Protein AF-A0A2J4PKX4-F1 (afdb_monomer_lite)

Sequence (95 aa):
MSKLNPILAGSAQSIDAYQQAIAQTSQAVAQWLQQPEMYQGKSVDELRERITLDFNEQGLGNQAAIERAIEYFLKDSLSVHHPQCVAHLHCPSLV

Organism: NCBI:txid1134687

Structure (mmCIF, N/CA/C/O backbone):
data_AF-A0A2J4PKX4-F1
#
_entry.id   AF-A0A2J4PKX4-F1
#
loop_
_atom_site.group_PDB
_atom_site.id
_atom_site.type_symbol
_atom_site.label_atom_id
_atom_site.label_alt_id
_atom_site.label_comp_id
_atom_site.label_asym_id
_atom_site.label_entity_id
_atom_site.label_seq_id
_atom_site.pdbx_PDB_ins_code
_atom_site.Cartn_x
_atom_site.Cartn_y
_atom_site.Cartn_z
_atom_site.occupancy
_atom_site.B_iso_or_equiv
_atom_site.auth_seq_id
_atom_site.auth_comp_id
_atom_site.auth_asym_id
_atom_site.auth_atom_id
_atom_site.pdbx_PDB_model_num
ATOM 1 N N . MET A 1 1 ? -30.375 7.030 23.320 1.00 41.97 1 MET A N 1
ATOM 2 C CA . MET A 1 1 ? -28.907 7.186 23.386 1.00 41.97 1 MET A CA 1
ATOM 3 C C . MET A 1 1 ? -28.334 6.613 22.103 1.00 41.97 1 MET A C 1
ATOM 5 O O . MET A 1 1 ? -28.600 5.451 21.821 1.00 41.97 1 MET A O 1
ATOM 9 N N . SER A 1 2 ? -27.679 7.436 21.280 1.00 50.75 2 SER A N 1
ATOM 10 C CA . SER A 1 2 ? -27.039 6.965 20.046 1.00 50.75 2 SER A CA 1
ATOM 11 C C . SER A 1 2 ? -26.009 5.900 20.418 1.00 50.75 2 SER A C 1
ATOM 13 O O . SER A 1 2 ? -25.136 6.166 21.245 1.00 50.75 2 SER A O 1
ATOM 15 N N . LYS A 1 3 ? -26.150 4.682 19.883 1.00 62.69 3 LYS A N 1
ATOM 16 C CA . LYS A 1 3 ? -25.108 3.658 19.984 1.00 62.69 3 LYS A CA 1
ATOM 17 C C . LYS A 1 3 ? -23.929 4.210 19.188 1.00 62.69 3 LYS A C 1
ATOM 19 O O . LYS A 1 3 ? -23.976 4.199 17.963 1.00 62.69 3 LYS A O 1
ATOM 24 N N . LEU A 1 4 ? -22.955 4.799 19.883 1.00 60.19 4 LEU A N 1
ATOM 25 C CA . LEU A 1 4 ? -21.736 5.325 19.275 1.00 60.19 4 LEU A CA 1
ATOM 26 C C . LEU A 1 4 ? -21.186 4.266 18.317 1.00 60.19 4 LEU A C 1
ATOM 28 O O . LEU A 1 4 ? -21.059 3.102 18.698 1.00 60.19 4 LEU A O 1
ATOM 32 N N . ASN A 1 5 ? -20.932 4.664 17.070 1.00 61.81 5 ASN A N 1
ATOM 33 C CA . ASN A 1 5 ? -20.302 3.798 16.085 1.00 61.81 5 ASN A CA 1
ATOM 34 C C . ASN A 1 5 ? -18.983 3.290 16.694 1.00 61.81 5 ASN A C 1
ATOM 36 O O . ASN A 1 5 ? -18.168 4.124 17.075 1.00 61.81 5 ASN A O 1
ATOM 40 N N . PRO A 1 6 ? -18.767 1.974 16.850 1.00 67.25 6 PRO A N 1
ATOM 41 C CA . PRO A 1 6 ? -17.567 1.462 17.509 1.00 67.25 6 PRO A CA 1
ATOM 42 C C . PRO A 1 6 ? -16.281 1.722 16.705 1.00 67.25 6 PRO A C 1
ATOM 44 O O . PRO A 1 6 ? -15.189 1.550 17.241 1.00 67.25 6 PRO A O 1
ATOM 47 N N . ILE A 1 7 ? -16.397 2.142 15.441 1.00 70.81 7 ILE A N 1
ATOM 48 C CA . ILE A 1 7 ? -15.282 2.366 14.519 1.00 70.81 7 ILE A CA 1
ATOM 49 C C . ILE A 1 7 ? -14.897 3.847 14.519 1.00 70.81 7 ILE A C 1
ATOM 51 O O . ILE A 1 7 ? -15.743 4.708 14.278 1.00 70.81 7 ILE A O 1
ATOM 55 N N . LEU A 1 8 ? -13.610 4.131 14.758 1.00 70.50 8 LEU A N 1
ATOM 56 C CA . LEU A 1 8 ? -13.059 5.491 14.877 1.00 70.50 8 LEU A CA 1
ATOM 57 C C . LEU A 1 8 ? -13.800 6.349 15.921 1.00 70.50 8 LEU A C 1
ATOM 59 O O . LEU A 1 8 ? -13.940 7.563 15.780 1.00 70.50 8 LEU A O 1
ATOM 63 N N . ALA A 1 9 ? -14.269 5.708 16.991 1.00 80.62 9 ALA A N 1
ATOM 64 C CA . ALA A 1 9 ? -14.829 6.383 18.154 1.00 80.62 9 ALA A CA 1
ATOM 65 C C . ALA A 1 9 ? -13.737 6.783 19.152 1.00 80.62 9 ALA A C 1
ATOM 67 O O . ALA A 1 9 ? -12.680 6.166 19.222 1.00 80.62 9 ALA A O 1
ATOM 68 N N . GLY A 1 10 ? -14.047 7.734 20.037 1.00 83.31 10 GLY A N 1
ATOM 69 C CA . GLY A 1 10 ? -13.182 8.122 21.162 1.00 83.31 10 GLY A CA 1
ATOM 70 C C . GLY A 1 10 ? -13.038 7.066 22.272 1.00 83.31 10 GLY A C 1
ATOM 71 O O . GLY A 1 10 ? -12.681 7.408 23.394 1.00 83.31 10 GLY A O 1
ATOM 72 N N . SER A 1 11 ? -13.363 5.800 21.999 1.00 89.38 11 SER A N 1
ATOM 73 C CA . SER A 1 11 ? -13.141 4.701 22.943 1.00 89.38 11 SER A CA 1
ATOM 74 C C . SER A 1 11 ? -11.664 4.304 22.965 1.00 89.38 11 SER A C 1
ATOM 76 O O . SER A 1 11 ? -11.002 4.335 21.928 1.00 89.38 11 SER A O 1
ATOM 78 N N . ALA A 1 12 ? -11.157 3.871 24.123 1.00 89.25 12 ALA A N 1
ATOM 79 C CA . ALA A 1 12 ? -9.764 3.439 24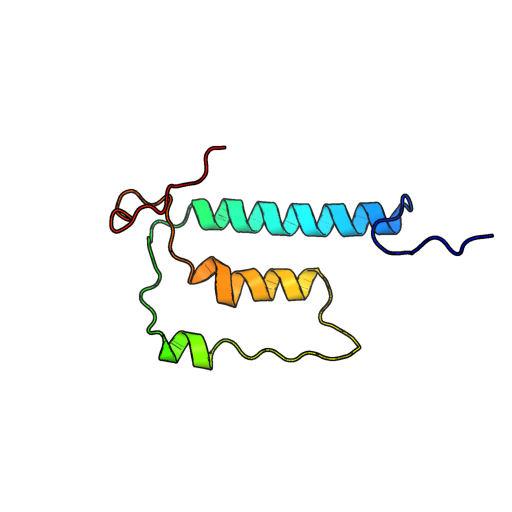.258 1.00 89.25 12 ALA A CA 1
ATOM 80 C C . ALA A 1 12 ? -9.398 2.328 23.258 1.00 89.25 12 ALA A C 1
ATOM 82 O O . ALA A 1 12 ? -8.356 2.398 22.619 1.00 89.25 12 ALA A O 1
ATOM 83 N N . GLN A 1 13 ? -10.297 1.357 23.058 1.00 88.38 13 GLN A N 1
ATOM 84 C CA . GLN A 1 13 ? -10.095 0.259 22.112 1.00 88.38 13 GLN A CA 1
ATOM 85 C C . GLN A 1 13 ? -9.979 0.746 20.662 1.00 88.38 13 GLN A C 1
ATOM 87 O O . GLN A 1 13 ? -9.107 0.293 19.927 1.00 88.38 13 GLN A O 1
ATOM 92 N N . SER A 1 14 ? -10.844 1.670 20.235 1.00 89.69 14 SER A N 1
ATOM 93 C CA . SER A 1 14 ? -10.782 2.197 18.868 1.00 89.69 14 SER A CA 1
ATOM 94 C C . SER A 1 14 ? -9.549 3.072 18.643 1.00 89.69 14 SER A C 1
ATOM 96 O O . SER A 1 14 ? -9.020 3.079 17.534 1.00 89.69 14 SER A O 1
ATOM 98 N N . ILE A 1 15 ? -9.105 3.814 19.662 1.00 90.81 15 ILE A N 1
ATOM 99 C CA . ILE A 1 15 ? -7.884 4.625 19.591 1.00 90.81 15 ILE A CA 1
ATOM 100 C C . ILE A 1 15 ? -6.659 3.714 19.465 1.00 90.81 15 ILE A C 1
ATOM 102 O O . ILE A 1 15 ? -5.842 3.925 18.573 1.00 90.81 15 ILE A O 1
ATOM 106 N N . ASP A 1 16 ? -6.568 2.680 20.302 1.00 91.25 16 ASP A N 1
ATOM 107 C CA . ASP A 1 16 ? -5.470 1.709 20.287 1.00 91.25 16 ASP A CA 1
ATOM 108 C C . ASP A 1 16 ? -5.391 0.962 18.944 1.00 91.25 16 ASP A C 1
ATOM 110 O O . ASP A 1 16 ? -4.348 0.959 18.292 1.00 91.25 16 ASP A O 1
ATOM 114 N N . ALA A 1 17 ? -6.519 0.441 18.448 1.00 90.44 17 ALA A N 1
ATOM 115 C CA . ALA A 1 17 ? -6.570 -0.237 17.151 1.00 90.44 17 ALA A CA 1
ATOM 116 C C . ALA A 1 17 ? -6.137 0.669 15.981 1.00 90.44 17 ALA A C 1
ATOM 118 O O . ALA A 1 17 ? -5.472 0.212 15.048 1.00 90.44 17 ALA A O 1
ATOM 119 N N . TYR A 1 18 ? -6.493 1.958 16.023 1.00 92.31 18 TYR A N 1
ATOM 120 C CA . TYR A 1 18 ? -6.050 2.934 15.028 1.00 92.31 18 TYR A CA 1
ATOM 121 C C . TYR A 1 18 ? -4.542 3.194 15.128 1.00 92.31 18 TYR A C 1
ATOM 123 O O . TYR A 1 18 ? -3.839 3.141 14.121 1.00 92.31 18 TYR A O 1
ATOM 131 N N . GLN A 1 19 ? -4.030 3.430 16.338 1.00 94.44 19 GLN A N 1
ATOM 132 C CA . GLN A 1 19 ? -2.607 3.682 16.571 1.00 94.44 19 GLN A CA 1
ATOM 133 C C . GLN A 1 19 ? -1.737 2.504 16.125 1.00 94.44 19 GLN A C 1
ATOM 135 O O . GLN A 1 19 ? -0.723 2.722 15.466 1.00 94.44 19 GLN A O 1
ATOM 140 N N . GLN A 1 20 ? -2.157 1.269 16.411 1.00 94.62 20 GLN A N 1
ATOM 141 C CA . GLN A 1 20 ? -1.464 0.060 15.962 1.00 94.62 20 GLN A CA 1
ATOM 142 C C . GLN A 1 20 ? -1.414 -0.037 14.432 1.00 94.62 20 GLN A C 1
ATOM 144 O O . GLN A 1 20 ? -0.343 -0.262 13.869 1.00 94.62 20 GLN A O 1
ATOM 149 N N . ALA A 1 21 ? -2.540 0.201 13.749 1.00 95.38 21 ALA A N 1
ATOM 150 C CA . ALA A 1 21 ? -2.602 0.163 12.288 1.00 95.38 21 ALA A CA 1
ATOM 151 C C . ALA A 1 21 ? -1.704 1.231 11.635 1.00 95.38 21 ALA A C 1
ATOM 153 O O . ALA A 1 21 ? -0.989 0.942 10.670 1.00 95.38 21 ALA A O 1
ATOM 154 N N . ILE A 1 22 ? -1.697 2.454 12.178 1.00 96.94 22 ILE A N 1
ATOM 155 C CA . ILE A 1 22 ? -0.816 3.529 11.706 1.00 96.94 22 ILE A CA 1
ATOM 156 C C . ILE A 1 22 ? 0.650 3.1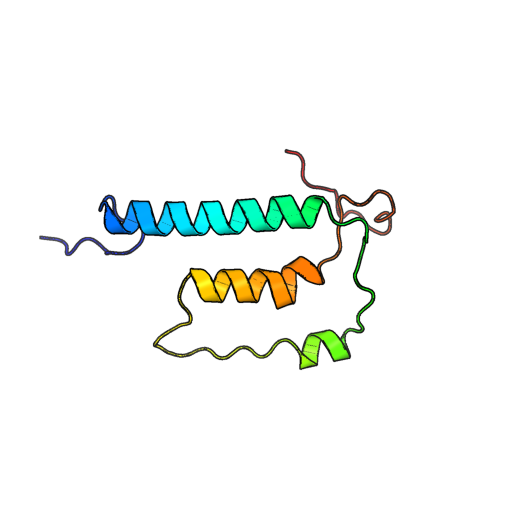72 11.951 1.00 96.94 22 ILE A C 1
ATOM 158 O O . ILE A 1 22 ? 1.447 3.267 11.024 1.00 96.94 22 ILE A O 1
ATOM 162 N N . ALA A 1 23 ? 1.005 2.711 13.153 1.00 97.75 23 ALA A N 1
ATOM 163 C CA . ALA A 1 23 ? 2.380 2.351 13.490 1.00 97.75 23 ALA A CA 1
ATOM 164 C C . ALA A 1 23 ? 2.927 1.249 12.569 1.00 97.75 23 ALA A C 1
ATOM 166 O O . ALA A 1 23 ? 4.011 1.405 12.004 1.00 97.75 23 ALA A O 1
ATOM 167 N N . GLN A 1 24 ? 2.148 0.182 12.352 1.00 97.12 24 GLN A N 1
ATOM 168 C CA . GLN A 1 24 ? 2.497 -0.902 11.433 1.00 97.12 24 GLN A CA 1
ATOM 169 C C . GLN A 1 24 ? 2.727 -0.376 10.009 1.00 97.12 24 GLN A C 1
ATOM 171 O O . GLN A 1 24 ? 3.741 -0.683 9.381 1.00 97.12 24 GLN A O 1
ATOM 176 N N . THR A 1 25 ? 1.803 0.447 9.505 1.00 97.50 25 THR A N 1
ATOM 177 C CA . THR A 1 25 ? 1.873 0.976 8.136 1.00 97.50 25 THR A CA 1
ATOM 178 C C . THR A 1 25 ? 3.060 1.924 7.962 1.00 97.50 25 THR A C 1
ATOM 180 O O . THR A 1 25 ? 3.815 1.799 7.001 1.00 97.50 25 THR A O 1
ATOM 183 N N . SER A 1 26 ? 3.276 2.845 8.905 1.00 97.25 26 SER A N 1
ATOM 184 C CA . SER A 1 26 ? 4.401 3.782 8.871 1.00 97.25 26 SER A CA 1
ATOM 185 C C . SER A 1 26 ? 5.746 3.062 8.918 1.00 97.25 26 SER A C 1
ATOM 187 O O . SER A 1 26 ? 6.651 3.428 8.169 1.00 97.25 26 SER A O 1
ATOM 189 N N . GLN A 1 27 ? 5.879 2.019 9.744 1.00 97.38 27 GLN A N 1
ATOM 190 C CA . GLN A 1 27 ? 7.099 1.213 9.796 1.00 97.38 27 GLN A CA 1
ATOM 191 C C . GLN A 1 27 ? 7.364 0.509 8.460 1.00 97.38 27 GLN A C 1
ATOM 193 O O . GLN A 1 27 ? 8.493 0.540 7.970 1.00 97.38 27 GLN A O 1
ATOM 198 N N . ALA A 1 28 ? 6.335 -0.079 7.847 1.00 96.56 28 ALA A N 1
ATOM 199 C CA . ALA A 1 28 ? 6.472 -0.750 6.560 1.00 96.56 28 ALA A CA 1
ATOM 200 C C . ALA A 1 28 ? 6.856 0.213 5.428 1.00 96.56 28 ALA A C 1
ATOM 202 O O . ALA A 1 28 ? 7.743 -0.094 4.635 1.00 96.56 28 ALA A O 1
ATOM 203 N N . VAL A 1 29 ? 6.246 1.403 5.377 1.00 95.44 29 VAL A N 1
ATOM 204 C CA . VAL A 1 29 ? 6.604 2.436 4.391 1.00 95.44 29 VAL A CA 1
ATOM 205 C C . VAL A 1 29 ? 8.035 2.922 4.612 1.00 95.44 29 VAL A C 1
ATOM 207 O O . VAL A 1 29 ? 8.788 3.029 3.650 1.00 95.44 29 VAL A O 1
ATOM 210 N N . ALA A 1 30 ? 8.450 3.157 5.860 1.00 95.38 30 ALA A N 1
ATOM 211 C CA . ALA A 1 30 ? 9.820 3.565 6.168 1.00 95.38 30 ALA A CA 1
ATOM 212 C C . ALA A 1 30 ? 10.857 2.518 5.727 1.00 95.38 30 ALA A C 1
ATOM 214 O O . ALA A 1 30 ? 11.912 2.886 5.218 1.00 95.38 30 ALA A O 1
ATOM 215 N N . GLN A 1 31 ? 10.553 1.227 5.885 1.00 94.50 31 GLN A N 1
ATOM 216 C CA . GLN A 1 31 ? 11.398 0.140 5.380 1.00 94.50 31 GLN A CA 1
ATOM 217 C C . GLN A 1 31 ? 11.408 0.084 3.850 1.00 94.50 31 GLN A C 1
ATOM 219 O O . GLN A 1 31 ? 12.464 -0.087 3.250 1.00 94.50 31 GLN A O 1
ATOM 224 N N . TRP A 1 32 ? 10.251 0.253 3.208 1.00 93.88 32 TRP A N 1
ATOM 225 C CA . TRP A 1 32 ? 10.148 0.281 1.750 1.00 93.88 32 TRP A CA 1
ATOM 226 C C . TRP A 1 32 ? 10.942 1.438 1.128 1.00 93.88 32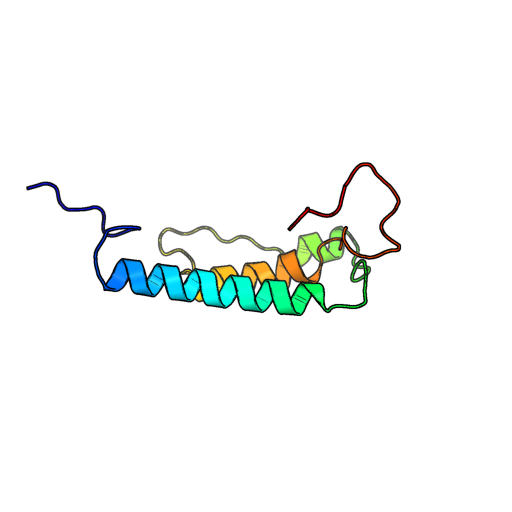 TRP A C 1
ATOM 228 O O . TRP A 1 32 ? 11.644 1.225 0.148 1.00 93.88 32 TRP A O 1
ATOM 238 N N . LEU A 1 33 ? 10.926 2.627 1.739 1.00 92.31 33 LEU A N 1
ATOM 239 C CA . LEU A 1 33 ? 11.708 3.790 1.289 1.00 92.31 33 LEU A CA 1
ATOM 240 C C . LEU A 1 33 ? 13.230 3.560 1.307 1.00 92.31 33 LEU A C 1
ATOM 242 O O . LEU A 1 33 ? 13.971 4.314 0.683 1.00 92.31 33 LEU A O 1
ATOM 246 N N . GLN A 1 34 ? 13.711 2.556 2.045 1.00 91.75 34 GLN A N 1
ATOM 247 C CA . GLN A 1 34 ? 15.128 2.182 2.084 1.00 91.75 34 GLN A CA 1
ATOM 248 C C . GLN A 1 34 ? 15.505 1.171 0.990 1.00 91.75 34 GLN A C 1
ATOM 250 O O . GLN A 1 34 ? 16.684 0.834 0.868 1.00 91.75 34 GLN A O 1
ATOM 255 N N . GLN A 1 35 ? 14.539 0.662 0.216 1.00 90.00 35 GLN A N 1
ATOM 256 C CA . GLN A 1 35 ? 14.809 -0.313 -0.839 1.00 90.00 35 GLN A CA 1
ATOM 257 C C . GLN A 1 35 ? 15.580 0.341 -1.995 1.00 90.00 35 GLN A C 1
ATOM 259 O O . GLN A 1 35 ? 15.193 1.414 -2.464 1.00 90.00 35 GLN A O 1
ATOM 264 N N . PRO A 1 36 ? 16.676 -0.282 -2.463 1.00 91.38 36 PRO A N 1
ATOM 265 C CA . PRO A 1 36 ? 17.503 0.300 -3.510 1.00 91.38 36 PRO A CA 1
ATOM 266 C C . PRO A 1 36 ? 16.891 0.143 -4.906 1.00 91.38 36 PRO A C 1
ATOM 268 O O . PRO A 1 36 ? 17.262 0.884 -5.810 1.00 91.38 36 PRO A O 1
ATOM 271 N N . GLU A 1 37 ? 15.983 -0.809 -5.120 1.00 92.94 37 GLU A N 1
ATOM 272 C CA . GLU A 1 37 ? 15.385 -1.040 -6.430 1.00 92.94 37 GLU A CA 1
ATOM 273 C C . GLU A 1 37 ? 14.241 -0.058 -6.733 1.00 92.94 37 GLU A C 1
ATOM 275 O O . GLU A 1 37 ? 13.324 0.150 -5.940 1.00 92.94 37 GLU A O 1
ATOM 280 N N . MET A 1 38 ? 14.239 0.497 -7.950 1.00 93.19 38 MET A N 1
ATOM 281 C CA . MET A 1 38 ? 13.122 1.305 -8.458 1.00 93.19 38 MET A CA 1
ATOM 282 C C . MET A 1 38 ? 11.843 0.476 -8.661 1.00 93.19 38 MET A C 1
ATOM 284 O O . MET A 1 38 ? 10.731 0.978 -8.505 1.00 93.19 38 MET A O 1
ATOM 288 N N . TYR A 1 39 ? 12.009 -0.772 -9.097 1.00 93.25 39 TYR A N 1
ATOM 289 C CA . TYR A 1 39 ? 10.941 -1.714 -9.399 1.00 93.25 39 TYR A CA 1
ATOM 290 C C . TYR A 1 39 ? 11.496 -3.140 -9.343 1.00 93.25 39 TYR A C 1
ATOM 292 O O . TYR A 1 39 ? 12.624 -3.375 -9.772 1.00 93.25 39 TYR A O 1
ATOM 300 N N . GLN A 1 40 ? 10.691 -4.098 -8.882 1.00 91.00 40 GLN A N 1
ATOM 301 C CA . GLN A 1 40 ? 11.096 -5.505 -8.732 1.00 91.00 40 GLN A CA 1
ATOM 302 C C . GLN A 1 40 ? 11.144 -6.286 -10.060 1.00 91.00 40 GLN A C 1
ATOM 304 O O . GLN A 1 40 ? 11.508 -7.458 -10.077 1.00 91.00 40 GLN A O 1
ATOM 309 N N . GLY A 1 41 ? 10.767 -5.663 -11.181 1.00 90.06 41 GLY A N 1
ATOM 310 C CA . GLY A 1 41 ? 10.923 -6.241 -12.520 1.00 90.06 41 GLY A CA 1
ATOM 311 C C . GLY A 1 41 ? 9.880 -7.290 -12.913 1.00 90.06 41 GLY A C 1
ATOM 312 O O . GLY A 1 41 ? 10.068 -7.963 -13.922 1.00 90.06 41 GLY A O 1
ATOM 313 N N . LYS A 1 42 ? 8.789 -7.434 -12.151 1.00 92.75 42 LYS A N 1
ATOM 314 C CA . LYS A 1 42 ? 7.719 -8.391 -12.469 1.00 92.75 42 LYS A CA 1
ATOM 315 C C . LYS A 1 42 ? 6.962 -7.987 -13.732 1.00 92.75 42 LYS A C 1
ATOM 317 O O . LYS A 1 42 ? 6.822 -6.815 -14.064 1.00 92.75 42 LYS A O 1
ATOM 322 N N . SER A 1 43 ? 6.451 -8.971 -14.450 1.00 94.56 43 SER A N 1
ATOM 323 C CA . SER A 1 43 ? 5.520 -8.737 -15.546 1.00 94.56 43 SER A CA 1
ATOM 324 C C . SER A 1 43 ? 4.112 -8.451 -15.019 1.00 94.56 43 SER A C 1
ATOM 326 O O . SER A 1 43 ? 3.746 -8.796 -13.893 1.00 94.56 43 SER A O 1
ATOM 328 N N . VAL A 1 44 ? 3.285 -7.837 -15.866 1.00 93.56 44 VAL A N 1
ATOM 329 C CA . VAL A 1 44 ? 1.871 -7.589 -15.548 1.00 93.56 44 VAL A CA 1
ATOM 330 C C . VAL A 1 44 ? 1.123 -8.898 -15.279 1.00 93.56 44 VAL A C 1
ATOM 332 O O . VAL A 1 44 ? 0.258 -8.931 -14.405 1.00 93.56 44 VAL A O 1
ATOM 335 N N . ASP A 1 45 ? 1.458 -9.969 -15.998 1.00 95.50 45 ASP A N 1
ATOM 336 C CA . ASP A 1 45 ? 0.798 -11.265 -15.844 1.00 95.50 45 ASP A CA 1
ATOM 337 C C . ASP A 1 45 ? 1.159 -11.918 -14.502 1.00 95.50 45 ASP A C 1
ATOM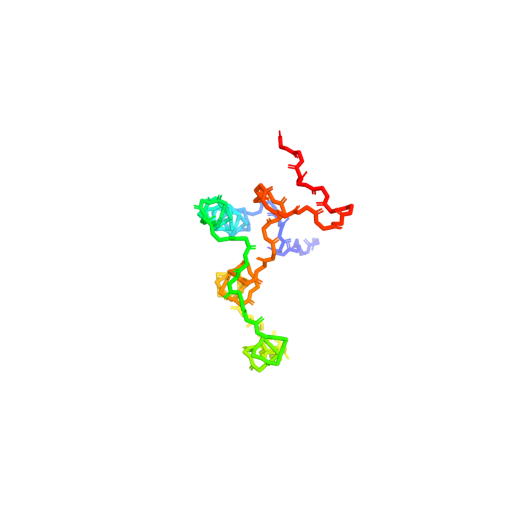 339 O O . ASP A 1 45 ? 0.257 -12.313 -13.765 1.00 95.50 45 ASP A O 1
ATOM 343 N N . GLU A 1 46 ? 2.436 -11.891 -14.098 1.00 93.94 46 GLU A N 1
ATOM 344 C CA . GLU A 1 46 ? 2.865 -12.370 -12.772 1.00 93.94 46 GLU A CA 1
ATOM 345 C C . GLU A 1 46 ? 2.199 -11.594 -11.626 1.00 93.94 46 GLU A C 1
ATOM 347 O O . GLU A 1 46 ? 1.817 -12.174 -10.608 1.00 93.94 46 GLU A O 1
ATOM 352 N N . LEU A 1 47 ? 2.045 -10.271 -11.765 1.00 93.44 47 LEU A N 1
ATOM 353 C CA . LEU A 1 47 ? 1.345 -9.463 -10.764 1.00 93.44 47 LEU A CA 1
ATOM 354 C C . LEU A 1 47 ? -0.146 -9.809 -10.705 1.00 93.44 47 LEU A C 1
ATOM 356 O O . LEU A 1 47 ? -0.699 -9.946 -9.612 1.00 93.44 47 LEU A O 1
ATOM 360 N N . ARG A 1 48 ? -0.790 -9.983 -11.864 1.00 93.00 48 ARG A N 1
ATOM 361 C CA . ARG A 1 48 ? -2.214 -10.326 -11.950 1.00 93.00 48 ARG A CA 1
ATOM 362 C C . ARG A 1 48 ? -2.510 -11.675 -11.301 1.00 93.00 48 ARG A C 1
ATOM 364 O O . ARG A 1 48 ? -3.492 -11.785 -10.578 1.00 93.00 48 ARG A O 1
ATOM 371 N N . GLU A 1 49 ? -1.666 -12.675 -11.528 1.00 93.62 49 GLU A N 1
ATOM 372 C CA . GLU A 1 49 ? -1.843 -14.011 -10.951 1.00 93.62 49 GLU A CA 1
ATOM 373 C C . GLU A 1 49 ? -1.642 -14.025 -9.430 1.00 93.62 49 GLU A C 1
ATOM 375 O O . GLU A 1 49 ? -2.330 -14.751 -8.712 1.00 93.62 49 GLU A O 1
ATOM 380 N N . ARG A 1 50 ? -0.736 -13.189 -8.911 1.00 90.94 50 ARG A N 1
ATOM 381 C CA . ARG A 1 50 ? -0.447 -13.117 -7.471 1.00 90.94 50 ARG A CA 1
ATOM 382 C C . ARG A 1 50 ? -1.542 -12.412 -6.668 1.00 90.94 50 ARG A C 1
ATOM 384 O O . ARG A 1 50 ? -1.738 -12.734 -5.496 1.00 90.94 50 ARG A O 1
ATOM 391 N N . ILE A 1 51 ? -2.257 -11.458 -7.265 1.00 90.38 51 ILE A N 1
ATOM 392 C CA . ILE A 1 51 ? -3.252 -10.637 -6.563 1.00 90.38 51 ILE A CA 1
ATOM 393 C C . ILE A 1 51 ? -4.647 -11.241 -6.740 1.00 90.38 51 ILE A C 1
ATOM 395 O O . ILE A 1 51 ? -5.402 -10.882 -7.638 1.00 90.38 51 ILE A O 1
ATOM 399 N N . THR A 1 52 ? -5.025 -12.136 -5.827 1.00 89.06 52 THR A N 1
ATOM 400 C CA . THR A 1 52 ? -6.425 -12.577 -5.688 1.00 89.06 52 THR A CA 1
ATOM 401 C C . THR A 1 52 ? -7.127 -11.740 -4.624 1.00 89.06 52 THR A C 1
ATOM 403 O O . THR A 1 52 ? -6.594 -11.569 -3.530 1.00 89.06 52 THR A O 1
ATOM 406 N N . LEU A 1 53 ? -8.310 -11.207 -4.908 1.00 88.62 53 LEU A N 1
ATOM 407 C CA . LEU A 1 53 ? -9.100 -10.472 -3.920 1.00 88.62 53 LEU A CA 1
ATOM 408 C C . LEU A 1 53 ? -10.320 -11.311 -3.547 1.00 88.62 53 LEU A C 1
ATOM 410 O O . LEU A 1 53 ? -11.120 -11.646 -4.415 1.00 88.62 53 LEU A O 1
ATOM 414 N N . ASP A 1 54 ? -10.432 -11.652 -2.265 1.00 89.50 54 ASP A N 1
ATOM 415 C CA . ASP A 1 54 ? -11.591 -12.339 -1.701 1.00 89.50 54 ASP A CA 1
ATOM 416 C C . ASP A 1 54 ? -12.295 -11.389 -0.734 1.00 89.50 54 ASP A C 1
ATOM 418 O O . ASP A 1 54 ? -11.752 -11.023 0.312 1.00 89.50 54 ASP A O 1
ATOM 422 N N . PHE A 1 55 ? -13.481 -10.940 -1.128 1.00 91.12 55 PHE A N 1
ATOM 423 C CA . PHE A 1 55 ? -14.295 -10.025 -0.344 1.00 91.12 55 PHE A CA 1
ATOM 424 C C . PHE A 1 55 ? -15.448 -10.805 0.274 1.00 91.12 55 PHE A C 1
ATOM 426 O O . PHE A 1 55 ? -16.322 -11.305 -0.431 1.00 91.12 55 PHE A O 1
ATOM 433 N N . ASN A 1 56 ? -15.463 -10.869 1.600 1.00 93.12 56 ASN A N 1
ATOM 434 C CA . ASN A 1 56 ? -16.497 -11.538 2.375 1.00 93.12 56 ASN A CA 1
ATOM 435 C C . ASN A 1 56 ? -16.943 -10.655 3.549 1.00 93.12 56 ASN A C 1
ATOM 437 O O . ASN A 1 56 ? -16.317 -9.640 3.861 1.00 93.12 56 ASN A O 1
ATOM 441 N N . GLU A 1 57 ? -18.046 -11.036 4.192 1.00 93.12 57 GLU A N 1
ATOM 442 C CA . GLU A 1 57 ? -18.649 -10.262 5.284 1.00 93.12 57 GLU A CA 1
ATOM 443 C C . GLU A 1 57 ? -17.763 -10.193 6.535 1.00 93.12 57 GLU A C 1
ATOM 445 O O . GLU A 1 57 ? -17.879 -9.255 7.321 1.00 93.12 57 GLU A O 1
ATOM 450 N N . GLN A 1 58 ? -16.876 -11.172 6.730 1.00 91.19 58 GLN A N 1
ATOM 451 C CA . GLN A 1 58 ? -15.968 -11.229 7.875 1.00 91.19 58 GLN A CA 1
ATOM 452 C C . GLN A 1 58 ? -14.810 -10.233 7.727 1.00 91.19 58 GLN A C 1
ATOM 454 O O . GLN A 1 58 ? -14.298 -9.723 8.726 1.00 91.19 58 GLN A O 1
ATOM 459 N N . GLY A 1 59 ? -14.416 -9.935 6.487 1.00 90.69 59 GLY A N 1
ATOM 460 C CA . GLY A 1 59 ? -13.228 -9.152 6.185 1.00 90.69 59 GLY A CA 1
ATOM 461 C C . GLY A 1 59 ? -11.938 -9.842 6.645 1.00 90.69 59 GLY A C 1
ATOM 462 O O . GLY A 1 59 ? -11.935 -10.957 7.160 1.00 90.69 59 GLY A O 1
ATOM 463 N N . LEU A 1 60 ? -10.809 -9.161 6.443 1.00 91.06 60 LEU A N 1
ATOM 464 C CA . LEU A 1 60 ? -9.478 -9.698 6.759 1.00 91.06 60 LEU A CA 1
ATOM 465 C C . LEU A 1 60 ? -8.911 -9.169 8.093 1.00 91.06 60 LEU A C 1
ATOM 467 O O . LEU A 1 60 ? -8.005 -9.765 8.667 1.00 91.06 60 LEU A O 1
ATOM 471 N N . GLY A 1 61 ? -9.451 -8.054 8.597 1.00 91.06 61 GLY A N 1
ATOM 472 C CA . GLY A 1 61 ? -8.897 -7.314 9.735 1.00 91.06 61 GLY A CA 1
ATOM 473 C C . GLY A 1 61 ? -7.669 -6.466 9.367 1.00 91.06 61 GLY A C 1
ATOM 474 O O . GLY A 1 61 ? -6.988 -6.730 8.378 1.00 91.06 61 GLY A O 1
ATOM 475 N N . ASN A 1 62 ? -7.386 -5.426 10.163 1.00 91.00 62 ASN A N 1
ATOM 476 C CA . ASN A 1 62 ? -6.368 -4.415 9.835 1.00 91.00 62 ASN A CA 1
ATOM 477 C C . ASN A 1 62 ? -4.971 -5.012 9.646 1.00 91.00 62 ASN A C 1
ATOM 479 O O . ASN A 1 62 ? -4.336 -4.742 8.633 1.00 91.00 62 ASN A O 1
ATOM 483 N N . GLN A 1 63 ? -4.508 -5.837 10.589 1.00 92.88 63 GLN A N 1
ATOM 484 C CA . GLN A 1 63 ? -3.146 -6.368 10.557 1.00 92.88 63 GLN A CA 1
ATOM 485 C C . GLN A 1 63 ? -2.878 -7.176 9.280 1.00 92.88 63 GLN A C 1
ATOM 487 O O . GLN A 1 63 ? -1.948 -6.865 8.537 1.00 92.88 63 GLN A O 1
ATOM 492 N N . ALA A 1 64 ? -3.726 -8.168 8.997 1.00 93.94 64 ALA A N 1
ATOM 493 C CA . ALA A 1 64 ? -3.574 -9.028 7.830 1.00 93.94 64 ALA A CA 1
ATOM 494 C C . ALA A 1 64 ? -3.851 -8.278 6.514 1.00 93.94 64 ALA A C 1
ATOM 496 O O . ALA A 1 64 ? -3.208 -8.553 5.501 1.00 93.94 64 ALA A O 1
ATOM 497 N N . ALA A 1 65 ? -4.757 -7.292 6.512 1.00 94.31 65 ALA A N 1
ATOM 498 C CA . ALA A 1 65 ? -4.965 -6.427 5.352 1.00 94.31 65 ALA A CA 1
ATOM 499 C C . ALA A 1 65 ? -3.731 -5.570 5.038 1.00 94.31 65 ALA A C 1
ATOM 501 O O . ALA A 1 65 ? -3.349 -5.474 3.873 1.00 94.31 65 ALA A O 1
ATOM 502 N N . ILE A 1 66 ? -3.083 -4.995 6.055 1.00 96.50 66 ILE A N 1
ATOM 503 C CA . ILE A 1 66 ? -1.851 -4.211 5.897 1.00 96.50 66 ILE A CA 1
ATOM 504 C C . ILE A 1 66 ? -0.702 -5.111 5.426 1.00 96.50 66 ILE A C 1
ATOM 506 O O . ILE A 1 66 ? -0.028 -4.768 4.460 1.00 96.50 66 ILE A O 1
ATOM 510 N N . GLU A 1 67 ? -0.511 -6.289 6.028 1.00 95.62 67 GLU A N 1
ATOM 511 C CA . GLU A 1 67 ? 0.507 -7.262 5.592 1.00 95.62 67 GLU A CA 1
ATOM 512 C C . GLU A 1 67 ? 0.314 -7.667 4.124 1.00 95.62 67 GLU A C 1
ATOM 514 O O . GLU A 1 67 ? 1.267 -7.679 3.341 1.00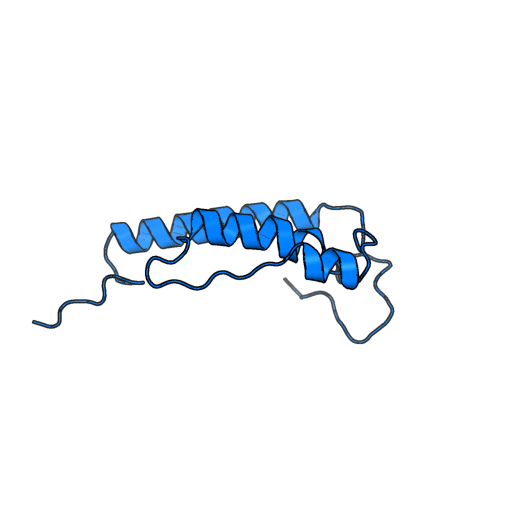 95.62 67 GLU A O 1
ATOM 519 N N . ARG A 1 68 ? -0.937 -7.918 3.715 1.00 95.50 68 ARG A N 1
ATOM 520 C CA . ARG A 1 68 ? -1.283 -8.202 2.319 1.00 95.50 68 ARG A CA 1
ATOM 521 C C . ARG A 1 68 ? -0.996 -7.000 1.415 1.00 95.50 68 ARG A C 1
ATOM 523 O O . ARG A 1 68 ? -0.436 -7.175 0.335 1.00 95.50 68 ARG A O 1
ATOM 530 N N . ALA A 1 69 ? -1.348 -5.787 1.844 1.00 95.69 69 ALA A N 1
ATOM 531 C CA . ALA A 1 69 ? -1.068 -4.567 1.092 1.00 95.69 69 ALA A CA 1
ATOM 532 C C . ALA A 1 69 ? 0.441 -4.386 0.851 1.00 95.69 69 ALA A C 1
ATOM 534 O O . ALA A 1 69 ? 0.866 -4.058 -0.257 1.00 95.69 69 ALA A O 1
ATOM 535 N N . ILE A 1 70 ? 1.256 -4.666 1.868 1.00 95.56 70 ILE A N 1
ATOM 536 C CA . ILE A 1 70 ? 2.713 -4.572 1.783 1.00 95.56 70 ILE A CA 1
ATOM 537 C C . ILE A 1 70 ? 3.276 -5.604 0.798 1.00 95.56 70 ILE A C 1
ATOM 539 O O . ILE A 1 70 ? 4.013 -5.231 -0.115 1.00 95.56 70 ILE A O 1
ATOM 543 N N . GLU A 1 71 ? 2.922 -6.883 0.950 1.00 94.56 71 GLU A N 1
ATOM 544 C CA . GLU A 1 71 ? 3.518 -7.964 0.149 1.00 94.56 71 GLU A CA 1
ATOM 545 C C . GLU A 1 71 ? 3.106 -7.915 -1.326 1.00 94.56 71 GLU A C 1
ATOM 547 O O . GLU A 1 71 ? 3.927 -8.192 -2.202 1.00 94.56 71 GLU A O 1
ATOM 552 N N . TYR A 1 72 ? 1.845 -7.587 -1.609 1.00 93.94 72 TYR A N 1
ATOM 553 C CA . TYR A 1 72 ? 1.312 -7.677 -2.969 1.00 93.94 72 TYR A CA 1
ATOM 554 C C . TYR A 1 72 ? 1.318 -6.356 -3.732 1.00 93.94 72 TYR A C 1
ATOM 556 O O . TYR A 1 72 ? 1.308 -6.385 -4.960 1.00 93.94 72 TYR A O 1
ATOM 564 N N . PHE A 1 73 ? 1.327 -5.217 -3.034 1.00 93.75 73 PHE A N 1
ATOM 565 C CA . PHE A 1 73 ? 1.278 -3.907 -3.681 1.00 93.75 73 PHE A CA 1
ATOM 566 C C . PHE A 1 73 ? 2.537 -3.096 -3.407 1.00 93.75 73 PHE A C 1
ATOM 568 O O . PHE A 1 73 ? 3.237 -2.756 -4.356 1.00 93.75 73 PHE A O 1
ATOM 575 N N . LEU A 1 74 ? 2.868 -2.806 -2.144 1.00 94.69 74 LEU A N 1
ATOM 576 C CA . LEU A 1 74 ? 3.975 -1.892 -1.825 1.00 94.69 74 LEU A CA 1
ATOM 577 C C . LEU A 1 74 ? 5.322 -2.407 -2.352 1.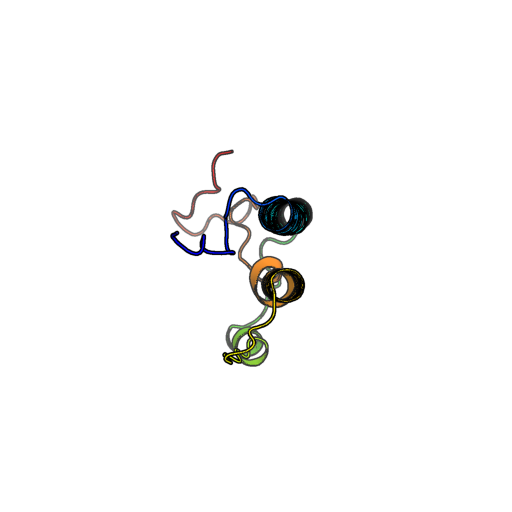00 94.69 74 LEU A C 1
ATOM 579 O O . LEU A 1 74 ? 6.049 -1.672 -3.011 1.00 94.69 74 LEU A O 1
ATOM 583 N N . LYS A 1 75 ? 5.617 -3.690 -2.128 1.00 92.06 75 LYS A N 1
ATOM 584 C CA . LYS A 1 75 ? 6.862 -4.345 -2.559 1.00 92.06 75 LYS A CA 1
ATOM 585 C C . LYS A 1 75 ? 7.093 -4.289 -4.067 1.00 92.06 75 LYS A C 1
ATOM 587 O O . LYS A 1 75 ? 8.228 -4.159 -4.501 1.00 92.06 75 LYS A O 1
ATOM 592 N N . ASP A 1 76 ? 6.022 -4.380 -4.848 1.00 93.44 76 ASP A N 1
ATOM 593 C CA . ASP A 1 76 ? 6.067 -4.371 -6.311 1.00 93.44 76 ASP A CA 1
ATOM 594 C C . ASP A 1 76 ? 5.633 -3.013 -6.896 1.00 93.44 76 ASP A C 1
ATOM 596 O O . ASP A 1 76 ? 5.351 -2.908 -8.087 1.00 93.44 76 ASP A O 1
ATOM 600 N N . SER A 1 77 ? 5.560 -1.958 -6.079 1.00 93.38 77 SER A N 1
ATOM 601 C CA . SER A 1 77 ? 5.224 -0.612 -6.548 1.00 93.38 77 SER A CA 1
ATOM 602 C C . SER A 1 77 ? 6.429 0.077 -7.186 1.00 93.38 77 SER A C 1
ATOM 604 O O . SER A 1 77 ? 7.578 -0.194 -6.844 1.00 93.38 77 SER A O 1
ATOM 606 N N . LEU A 1 78 ? 6.162 1.000 -8.112 1.00 93.94 78 LEU A N 1
ATOM 607 C CA . LEU A 1 78 ? 7.196 1.837 -8.717 1.00 93.94 78 LEU A CA 1
ATOM 608 C C . LEU A 1 78 ? 7.646 2.918 -7.723 1.00 93.94 78 LEU A C 1
ATOM 610 O O . LEU A 1 78 ? 6.862 3.789 -7.340 1.00 93.94 78 LEU A O 1
ATOM 614 N N . SER A 1 79 ? 8.920 2.895 -7.346 1.00 94.19 79 SER A N 1
ATOM 615 C CA . SER A 1 79 ? 9.519 3.859 -6.424 1.00 94.19 79 SER A CA 1
ATOM 616 C C . SER A 1 79 ? 9.820 5.181 -7.131 1.00 94.19 79 SER A C 1
ATOM 618 O O . SER A 1 79 ? 10.915 5.399 -7.643 1.00 94.19 79 SER A O 1
ATOM 620 N N . VAL A 1 80 ? 8.859 6.106 -7.128 1.00 93.50 80 VAL A N 1
ATOM 621 C CA . VAL A 1 80 ? 9.007 7.441 -7.754 1.00 93.50 80 VAL A CA 1
ATOM 622 C C . VAL A 1 80 ? 10.050 8.341 -7.093 1.00 93.50 80 VAL A C 1
ATOM 624 O O . VAL A 1 80 ? 10.509 9.310 -7.687 1.00 93.50 80 VAL A O 1
ATOM 627 N N . HIS A 1 81 ? 10.434 8.017 -5.861 1.00 91.38 81 HIS A N 1
ATOM 628 C CA . HIS A 1 81 ? 11.518 8.671 -5.132 1.00 91.38 81 HIS A CA 1
ATOM 629 C C . HIS A 1 81 ? 12.903 8.137 -5.528 1.00 91.38 81 HIS A C 1
ATOM 631 O O . HIS A 1 81 ? 13.914 8.726 -5.149 1.00 91.38 81 HIS A O 1
ATOM 637 N N . HIS A 1 82 ? 12.970 7.041 -6.291 1.00 93.69 82 HIS A N 1
ATOM 638 C CA . HIS A 1 82 ? 14.232 6.509 -6.778 1.00 93.69 82 HIS A CA 1
ATOM 639 C C . HIS A 1 82 ? 14.826 7.445 -7.853 1.00 93.69 82 HIS A C 1
ATOM 641 O O . HIS A 1 82 ? 14.112 7.806 -8.792 1.00 93.69 82 HIS A O 1
ATOM 647 N N . PRO A 1 83 ? 16.130 7.792 -7.810 1.00 90.62 83 PRO A N 1
ATOM 648 C CA . PRO A 1 83 ? 16.737 8.772 -8.725 1.00 90.62 83 PRO A CA 1
ATOM 649 C C . PRO A 1 83 ? 16.628 8.438 -10.219 1.00 90.62 83 PRO A C 1
ATOM 651 O O . PRO A 1 83 ? 16.740 9.319 -11.065 1.00 90.62 83 PRO A O 1
ATOM 654 N N . GLN A 1 84 ? 16.440 7.160 -10.552 1.00 91.75 84 GLN A N 1
ATOM 655 C CA . GLN A 1 84 ? 16.297 6.692 -11.935 1.00 91.75 84 GLN A CA 1
ATOM 656 C C . GLN A 1 84 ? 14.841 6.679 -12.434 1.00 91.75 84 GLN A C 1
ATOM 658 O O . GLN A 1 84 ? 14.605 6.401 -13.609 1.00 91.75 84 GLN A O 1
ATOM 663 N N . CYS A 1 85 ? 13.859 7.000 -11.587 1.00 91.88 85 CYS A N 1
ATOM 664 C CA . CYS A 1 85 ? 12.454 7.068 -11.982 1.00 91.88 85 CYS A CA 1
ATOM 665 C C . CYS A 1 85 ? 12.137 8.410 -12.666 1.00 91.88 85 CYS A C 1
ATOM 667 O O . CYS A 1 85 ? 11.560 9.311 -12.066 1.00 91.88 85 CYS A O 1
ATOM 669 N N . VAL A 1 86 ? 12.520 8.552 -13.940 1.00 91.12 86 VAL A N 1
ATOM 670 C CA . VAL A 1 86 ? 12.487 9.839 -14.675 1.00 91.12 86 VAL A CA 1
ATOM 671 C C . VAL A 1 86 ? 11.599 9.838 -15.927 1.00 91.12 86 VAL A C 1
ATOM 673 O O . VAL A 1 86 ? 11.744 10.688 -16.801 1.00 91.12 86 VAL A O 1
ATOM 676 N N . ALA A 1 87 ? 10.683 8.875 -16.049 1.00 91.31 87 ALA A N 1
ATOM 677 C CA . ALA A 1 87 ? 9.918 8.678 -17.283 1.00 91.31 87 ALA A CA 1
ATOM 678 C C . ALA A 1 87 ? 8.772 9.687 -17.483 1.00 91.31 87 ALA A C 1
ATOM 680 O O . ALA A 1 87 ? 8.490 10.103 -18.607 1.00 91.31 87 ALA A O 1
ATOM 681 N N . HIS A 1 88 ? 8.074 10.054 -16.409 1.00 93.88 88 HIS A N 1
ATOM 682 C CA . HIS A 1 88 ? 6.792 10.756 -16.488 1.00 93.88 88 HIS A CA 1
ATOM 683 C C . HIS A 1 88 ? 6.703 11.892 -15.470 1.00 93.88 88 HIS A C 1
ATOM 685 O O . HIS A 1 88 ? 7.526 11.992 -14.563 1.00 93.88 88 HIS A O 1
ATOM 691 N N . LEU A 1 89 ? 5.659 12.721 -15.589 1.00 91.88 89 LEU A N 1
ATOM 692 C CA . LEU A 1 89 ? 5.296 13.760 -14.615 1.00 91.88 89 LEU A CA 1
ATOM 693 C C . LEU A 1 89 ? 4.691 13.148 -13.338 1.00 91.88 89 LEU A C 1
ATOM 695 O O . LEU A 1 89 ? 3.609 13.526 -12.895 1.00 91.88 89 LEU A O 1
ATOM 699 N N . HIS A 1 90 ? 5.382 12.160 -12.779 1.00 91.69 90 HIS A N 1
ATOM 700 C CA . HIS A 1 90 ? 5.034 11.485 -11.543 1.00 91.69 90 HIS A CA 1
ATOM 701 C C . HIS A 1 90 ? 6.060 11.891 -10.487 1.00 91.69 90 HIS A C 1
ATOM 703 O O . HIS A 1 90 ? 7.081 11.235 -10.297 1.00 91.69 90 HIS A O 1
ATOM 709 N N . CYS A 1 91 ? 5.820 13.046 -9.870 1.00 87.88 91 CYS A N 1
ATOM 710 C CA . CYS A 1 91 ? 6.755 13.632 -8.920 1.00 87.88 91 CYS A CA 1
ATOM 711 C C . CYS A 1 91 ? 6.840 12.791 -7.636 1.00 87.88 91 CYS A C 1
ATOM 713 O O . CYS A 1 91 ? 5.804 12.317 -7.160 1.00 87.88 91 CYS A O 1
ATOM 715 N N . PRO A 1 92 ? 8.029 12.664 -7.023 1.00 88.69 92 PRO A N 1
ATOM 716 C CA . PRO A 1 92 ? 8.116 12.187 -5.653 1.00 88.69 92 PRO A CA 1
ATOM 717 C C . PRO A 1 92 ? 7.364 13.137 -4.715 1.00 88.69 92 PRO A C 1
ATOM 719 O O . PRO A 1 92 ? 7.412 14.360 -4.878 1.00 88.69 92 PRO A O 1
ATOM 722 N N . SER A 1 93 ? 6.659 12.568 -3.738 1.00 85.62 93 SER A N 1
ATOM 723 C CA . SER A 1 93 ? 5.924 13.344 -2.739 1.00 85.62 93 SER A CA 1
ATOM 724 C C . SER A 1 93 ? 6.877 14.196 -1.905 1.00 85.62 93 SER A C 1
ATOM 726 O O . SER A 1 93 ? 7.883 13.699 -1.399 1.00 85.62 93 SER A O 1
ATOM 728 N N . LEU A 1 94 ? 6.528 15.471 -1.729 1.00 78.31 94 LEU A N 1
ATOM 729 C CA . LEU A 1 94 ? 7.152 16.334 -0.729 1.00 78.31 94 LEU A CA 1
ATOM 730 C C . LEU A 1 94 ? 6.718 15.877 0.669 1.00 78.31 94 LEU A C 1
ATOM 732 O O . LEU A 1 94 ? 5.531 15.627 0.893 1.00 78.31 94 LEU A O 1
ATOM 736 N N . VAL A 1 95 ? 7.682 15.785 1.583 1.00 63.75 95 VAL A N 1
ATOM 737 C CA . VAL A 1 95 ? 7.481 15.568 3.023 1.00 63.75 95 VAL A CA 1
ATOM 738 C C . VAL A 1 95 ? 8.020 16.747 3.809 1.00 63.75 95 VAL A C 1
ATOM 740 O O . VAL A 1 95 ? 9.061 17.302 3.389 1.00 63.75 95 VAL A O 1
#

pLDDT: mean 89.41, std 10.07, range [41.97, 97.75]

Foldseek 3Di:
DPPPDPAPDPDPVNVVLVVVLVVLLVVLVVVLLPDQDQFPPDDPVVLVVVDDDDDDPVDDGRPRVSVCCSPNPSNGDGNQVHPPNDDDPPHDDDD

Radius of gyration: 17.4 Å; chains: 1; bounding box: 46×30×42 Å

Secondary structure (DSSP, 8-state):
-----STT-SSHHHHHHHHHHHHHHHHHHHHHTT---S-----HHHHHHH------TT---HHHHHHHHIIIIITTS--TTSTT--SSS-PPPP-